Protein AF-A0A1B0CS65-F1 (afdb_monomer)

Secondary structure (DSSP, 8-state):
--HHHHHHHHHHHHHHHHHHTTGGG-----TTS--------SS-------SSPPPS----------

Mean predicted aligned error: 8.95 Å

Solvent-accessible surface area (backbone atoms only — not comparable to full-atom values): 4886 Å² total; per-residue (Å²): 130,53,76,67,61,48,50,53,51,52,53,52,50,52,53,51,48,30,71,76,66,50,49,91,76,62,80,84,83,65,87,97,54,95,78,88,84,87,83,85,69,96,69,90,87,86,83,91,84,70,92,67,79,73,73,95,81,70,96,78,84,76,86,74,88,126

Structure (mmCIF, N/CA/C/O backbone):
data_AF-A0A1B0CS65-F1
#
_entry.id   AF-A0A1B0CS65-F1
#
loop_
_atom_site.group_PDB
_atom_site.id
_atom_site.type_symbol
_atom_site.label_atom_id
_atom_site.label_alt_id
_atom_site.label_comp_id
_atom_site.label_asym_id
_atom_site.label_entity_id
_atom_site.label_seq_id
_atom_site.pdbx_PDB_ins_code
_atom_site.Cartn_x
_atom_site.Cartn_y
_atom_site.Cartn_z
_atom_site.occupancy
_atom_site.B_iso_or_equiv
_atom_site.auth_seq_id
_atom_site.auth_comp_id
_atom_site.auth_asym_id
_atom_site.auth_atom_id
_atom_site.pdbx_PDB_model_num
ATOM 1 N N . MET A 1 1 ? -7.638 9.450 10.597 1.00 71.50 1 MET A N 1
ATOM 2 C CA . MET A 1 1 ? -8.329 8.171 10.322 1.00 71.50 1 ME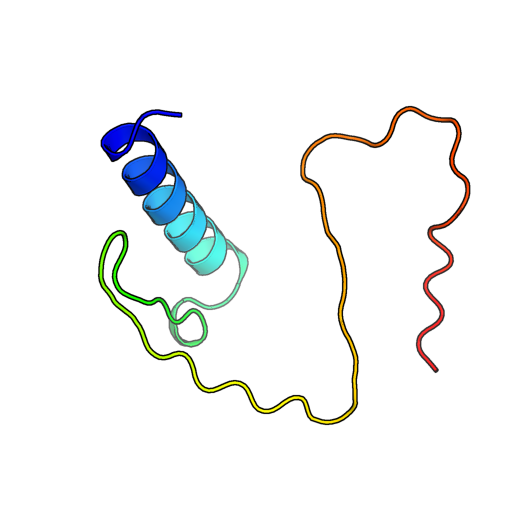T A CA 1
ATOM 3 C C . MET A 1 1 ? -8.135 7.240 11.504 1.00 71.50 1 MET A C 1
ATOM 5 O O . MET A 1 1 ? -7.036 7.229 12.056 1.00 71.50 1 MET A O 1
ATOM 9 N N . GLN A 1 2 ? -9.169 6.503 11.913 1.00 90.56 2 GLN A N 1
ATOM 10 C CA . GLN A 1 2 ? -9.050 5.470 12.951 1.00 90.56 2 GLN A CA 1
ATOM 11 C C . GLN A 1 2 ? -8.488 4.161 12.359 1.00 90.56 2 GLN A C 1
ATOM 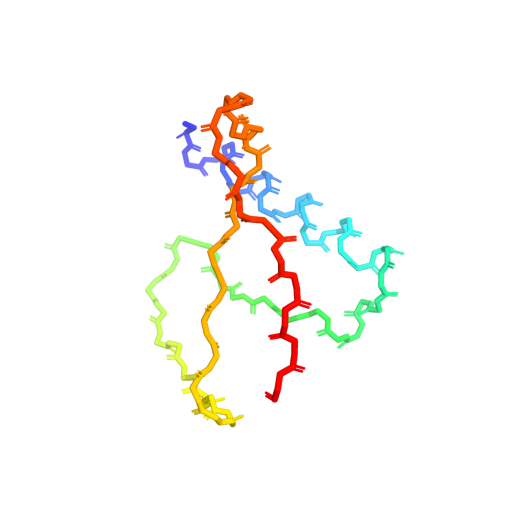13 O O . GLN A 1 2 ? -8.530 3.971 11.146 1.00 90.56 2 GLN A O 1
ATOM 18 N N . GLY A 1 3 ? -7.943 3.262 13.189 1.00 90.31 3 GLY A N 1
ATOM 19 C CA . GLY A 1 3 ? -7.228 2.064 12.711 1.00 90.31 3 GLY A CA 1
ATOM 20 C C . GLY A 1 3 ? -8.054 1.171 11.775 1.00 90.31 3 GLY A C 1
ATOM 21 O O . GLY A 1 3 ? -7.560 0.767 10.726 1.00 90.31 3 GLY A O 1
ATOM 22 N N . THR A 1 4 ? -9.323 0.931 12.112 1.00 92.88 4 THR A N 1
ATOM 23 C CA . THR A 1 4 ? -10.250 0.141 11.286 1.00 92.88 4 THR A CA 1
ATOM 24 C C . THR A 1 4 ? -10.581 0.843 9.969 1.00 92.88 4 THR A C 1
ATOM 26 O O . THR A 1 4 ? -10.460 0.244 8.908 1.00 92.88 4 THR A O 1
ATOM 29 N N . GLU A 1 5 ? -10.900 2.141 10.013 1.00 96.06 5 GLU A N 1
ATOM 30 C CA . GLU A 1 5 ? -11.197 2.935 8.810 1.00 96.06 5 GLU A CA 1
ATOM 31 C C . GLU A 1 5 ? -9.999 2.988 7.847 1.00 96.06 5 GLU A C 1
ATOM 33 O O . GLU A 1 5 ? -10.161 2.953 6.629 1.00 96.06 5 GLU A O 1
ATOM 38 N N . ALA A 1 6 ? -8.779 3.060 8.388 1.00 96.12 6 ALA A N 1
ATOM 39 C CA . ALA A 1 6 ? -7.550 3.028 7.602 1.00 96.12 6 ALA A CA 1
ATOM 40 C C . ALA A 1 6 ? -7.318 1.661 6.943 1.00 96.12 6 ALA A C 1
ATOM 42 O O . ALA A 1 6 ? -6.878 1.606 5.793 1.00 96.12 6 ALA A O 1
ATOM 43 N N . GLN A 1 7 ? -7.649 0.571 7.639 1.00 95.81 7 GLN A N 1
ATOM 44 C CA . GLN A 1 7 ? -7.571 -0.774 7.079 1.00 95.81 7 GLN A CA 1
ATOM 45 C C . GLN A 1 7 ? -8.579 -0.967 5.938 1.00 95.81 7 GLN A C 1
ATOM 47 O O . GLN A 1 7 ? -8.225 -1.507 4.889 1.00 95.81 7 GLN A O 1
ATOM 52 N N . ASP A 1 8 ? -9.808 -0.482 6.108 1.00 97.19 8 ASP A N 1
ATOM 53 C CA . ASP A 1 8 ? -10.840 -0.558 5.072 1.00 97.19 8 ASP A CA 1
ATOM 54 C C . ASP A 1 8 ? -10.455 0.257 3.830 1.00 97.19 8 ASP A C 1
ATOM 56 O O . ASP A 1 8 ? -10.588 -0.229 2.701 1.00 97.1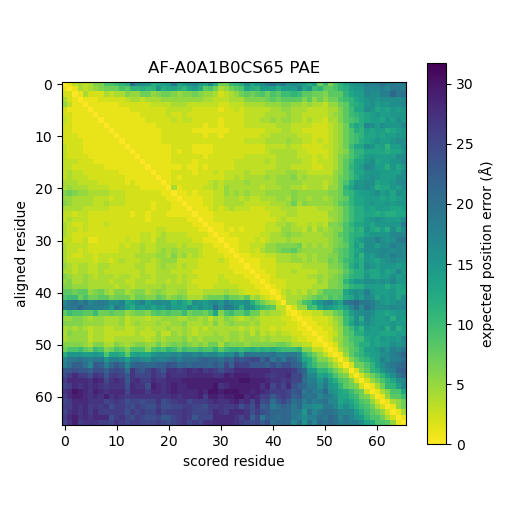9 8 ASP A O 1
ATOM 60 N N . LEU A 1 9 ? -9.897 1.460 4.022 1.00 96.25 9 LEU A N 1
ATOM 61 C CA . LEU A 1 9 ? -9.370 2.268 2.921 1.00 96.25 9 LEU A CA 1
ATOM 62 C C . LEU A 1 9 ? -8.236 1.544 2.184 1.00 96.25 9 LEU A C 1
ATOM 64 O O . LEU A 1 9 ? -8.248 1.493 0.954 1.00 96.25 9 LEU A O 1
ATOM 68 N N . TYR A 1 10 ? -7.281 0.965 2.919 1.00 96.50 10 TYR A N 1
ATOM 69 C CA . TYR A 1 10 ? -6.168 0.204 2.347 1.00 96.50 10 TYR A CA 1
ATOM 70 C C . TYR A 1 10 ? -6.664 -0.962 1.478 1.00 96.50 10 TYR A C 1
ATOM 72 O O . TYR A 1 10 ? -6.237 -1.113 0.331 1.00 96.50 10 TYR A O 1
ATOM 80 N N . ASN A 1 11 ? -7.627 -1.735 1.985 1.00 96.69 11 ASN A N 1
ATOM 81 C CA . ASN A 1 11 ? -8.213 -2.863 1.261 1.00 96.69 11 ASN A CA 1
ATOM 82 C C . ASN A 1 11 ? -8.955 -2.407 -0.007 1.00 96.69 11 ASN A C 1
ATOM 84 O O . ASN A 1 11 ? -8.770 -2.987 -1.079 1.00 96.69 11 ASN A O 1
ATOM 88 N N . SER A 1 12 ? -9.763 -1.344 0.092 1.00 97.31 12 SER A N 1
ATOM 89 C CA . SER A 1 12 ? -10.472 -0.759 -1.055 1.00 97.31 12 SER A CA 1
ATOM 90 C C . SER A 1 12 ? -9.502 -0.239 -2.121 1.00 97.31 12 SER A C 1
ATOM 92 O O . SER A 1 12 ? -9.704 -0.453 -3.319 1.00 97.31 12 SER A O 1
ATOM 94 N N . PHE A 1 13 ? -8.402 0.389 -1.702 1.00 96.25 13 PHE A N 1
ATOM 95 C CA . PHE A 1 13 ? -7.367 0.877 -2.607 1.00 96.25 13 PHE A CA 1
ATOM 96 C C . PHE A 1 13 ? -6.696 -0.264 -3.387 1.00 96.25 13 PHE A C 1
ATOM 98 O O . PHE A 1 13 ? -6.592 -0.190 -4.614 1.00 96.25 13 PHE A O 1
ATOM 105 N N . LEU A 1 14 ? -6.321 -1.359 -2.713 1.00 96.88 14 LEU A N 1
ATOM 106 C CA . LEU A 1 14 ? -5.760 -2.546 -3.371 1.00 96.88 14 LEU A CA 1
ATOM 107 C C . LEU A 1 14 ? -6.737 -3.171 -4.376 1.00 96.88 14 LEU A C 1
ATOM 109 O O . LEU A 1 14 ? -6.331 -3.542 -5.481 1.00 96.88 14 LEU A O 1
ATOM 113 N N . GLN A 1 15 ? -8.027 -3.247 -4.032 1.00 96.88 15 GLN A N 1
ATOM 114 C CA . GLN A 1 15 ? -9.060 -3.735 -4.950 1.00 96.88 15 GLN A CA 1
ATOM 115 C C . GLN A 1 15 ? -9.155 -2.868 -6.210 1.00 96.88 15 GLN A C 1
ATOM 117 O O . GLN A 1 15 ? -9.182 -3.398 -7.323 1.00 96.88 15 GLN A O 1
ATOM 122 N N . GLN A 1 16 ? -9.149 -1.542 -6.056 1.00 97.44 16 GLN A N 1
ATOM 123 C CA . GLN A 1 16 ? -9.172 -0.616 -7.190 1.00 97.44 16 GLN A CA 1
ATOM 124 C C . GLN A 1 16 ? -7.921 -0.745 -8.0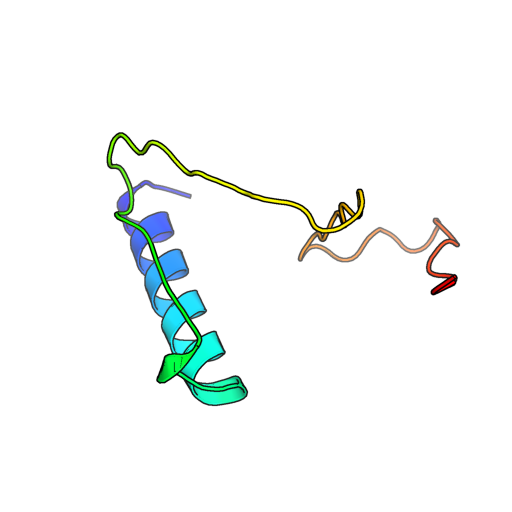71 1.00 97.44 16 GLN A C 1
ATOM 126 O O . GLN A 1 16 ? -8.041 -0.733 -9.297 1.00 97.44 16 GLN A O 1
ATOM 131 N N . LEU A 1 17 ? -6.732 -0.916 -7.481 1.00 96.81 17 LEU A N 1
ATOM 132 C CA . LEU A 1 17 ? -5.499 -1.172 -8.235 1.00 96.81 17 LEU A CA 1
ATOM 133 C C . LEU A 1 17 ? -5.577 -2.480 -9.031 1.00 96.81 17 LEU A C 1
ATOM 135 O O . LEU A 1 17 ? -5.203 -2.514 -10.205 1.00 96.81 17 LEU A O 1
ATOM 139 N N . GLY A 1 18 ? -6.107 -3.542 -8.418 1.00 96.50 18 GLY A N 1
ATOM 140 C CA . GLY A 1 18 ? -6.298 -4.832 -9.077 1.00 96.50 18 GLY A CA 1
ATOM 141 C C . GLY A 1 18 ? -7.249 -4.760 -10.275 1.00 96.50 18 GLY A C 1
ATOM 142 O O . GLY A 1 18 ? -6.999 -5.421 -11.281 1.00 96.50 18 GLY A O 1
ATOM 143 N N . GLN A 1 19 ? -8.292 -3.926 -10.189 1.00 96.88 19 GLN A N 1
ATOM 144 C CA . GLN A 1 19 ? -9.248 -3.687 -11.278 1.00 96.88 19 GLN A CA 1
ATOM 145 C C . GLN A 1 19 ? -8.675 -2.809 -12.399 1.00 96.88 19 GLN A C 1
ATOM 147 O O . GLN A 1 19 ? -8.936 -3.068 -13.570 1.00 96.88 19 GLN A O 1
ATOM 152 N N . LYS A 1 20 ? -7.917 -1.758 -12.053 1.00 97.12 20 LYS A N 1
ATOM 153 C CA . LYS A 1 20 ? -7.387 -0.783 -13.025 1.00 97.12 20 LYS A CA 1
ATOM 154 C C . LYS A 1 20 ? -6.107 -1.236 -13.724 1.00 97.12 20 LYS A C 1
ATOM 156 O O . LYS A 1 20 ? -5.757 -0.673 -14.757 1.00 97.12 20 LYS A O 1
ATOM 161 N N . TYR A 1 21 ? -5.401 -2.211 -13.160 1.00 95.25 21 TYR A N 1
ATOM 162 C CA . TYR A 1 21 ? -4.170 -2.747 -13.727 1.00 95.25 21 TYR A CA 1
ATOM 163 C C . TYR A 1 21 ? -4.268 -4.265 -13.917 1.00 95.25 21 TYR A C 1
ATOM 165 O O . TYR A 1 21 ? -4.976 -4.748 -14.796 1.00 95.25 21 TYR A O 1
ATOM 173 N N . ARG A 1 22 ? -3.520 -5.027 -13.119 1.00 94.19 22 ARG A N 1
ATOM 174 C CA . ARG A 1 22 ? -3.368 -6.474 -13.210 1.00 94.19 22 ARG A CA 1
ATOM 175 C C . ARG A 1 22 ? -3.273 -7.045 -11.808 1.00 94.19 22 ARG A C 1
ATOM 177 O O . ARG A 1 22 ? -2.229 -6.932 -11.167 1.00 94.19 22 ARG A O 1
ATOM 184 N N . ALA A 1 23 ? -4.353 -7.664 -11.343 1.00 94.31 23 ALA A N 1
ATOM 185 C CA . ALA A 1 23 ? -4.441 -8.201 -9.987 1.00 94.31 23 ALA A CA 1
ATOM 186 C C . ALA A 1 23 ? -3.300 -9.179 -9.641 1.00 94.31 23 ALA A C 1
ATOM 188 O O . ALA A 1 23 ? -2.822 -9.178 -8.513 1.00 94.31 23 ALA A O 1
ATOM 189 N N . ASP A 1 24 ? -2.787 -9.953 -10.608 1.00 96.00 24 ASP A N 1
ATOM 190 C CA . ASP A 1 24 ? -1.667 -10.882 -10.396 1.00 96.00 24 ASP A CA 1
ATOM 191 C C . ASP A 1 24 ? -0.350 -10.180 -10.019 1.00 96.00 24 ASP A C 1
ATOM 193 O O . ASP A 1 24 ? 0.507 -10.775 -9.354 1.00 96.00 24 ASP A O 1
ATOM 197 N N . ARG A 1 25 ? -0.203 -8.913 -10.419 1.00 95.06 25 ARG A N 1
ATOM 198 C CA . ARG A 1 25 ? 0.988 -8.082 -10.209 1.00 95.06 25 ARG A CA 1
ATOM 199 C C . ARG A 1 25 ? 0.893 -7.171 -8.987 1.00 95.06 25 ARG A C 1
ATOM 201 O O . ARG A 1 25 ? 1.915 -6.619 -8.595 1.00 95.06 25 ARG A O 1
ATOM 208 N N . ILE A 1 26 ? -0.282 -7.040 -8.375 1.00 96.00 26 ILE A N 1
ATOM 209 C CA . ILE A 1 26 ? -0.448 -6.303 -7.120 1.00 96.00 26 ILE A CA 1
ATOM 210 C C . ILE A 1 26 ? -0.153 -7.258 -5.966 1.00 96.00 26 ILE A C 1
ATOM 212 O O . ILE A 1 26 ? -0.811 -8.287 -5.822 1.00 96.00 26 ILE A O 1
ATOM 216 N N . LYS A 1 27 ? 0.869 -6.938 -5.173 1.00 95.31 27 LYS A N 1
ATOM 217 C CA . LYS A 1 27 ? 1.250 -7.678 -3.967 1.00 95.31 27 LYS A CA 1
ATOM 218 C C . LYS A 1 27 ? 1.108 -6.760 -2.764 1.00 95.31 27 LYS A C 1
ATOM 220 O O . LYS A 1 27 ? 1.414 -5.573 -2.862 1.00 95.31 27 LYS A O 1
ATOM 225 N N . ASP A 1 28 ? 0.651 -7.314 -1.655 1.00 96.31 28 ASP A N 1
ATOM 226 C CA . ASP A 1 28 ? 0.400 -6.602 -0.413 1.00 96.31 28 ASP A CA 1
ATOM 227 C C . ASP A 1 28 ? 1.180 -7.206 0.761 1.00 96.31 28 ASP A C 1
ATOM 229 O O . ASP A 1 28 ? 1.825 -8.253 0.659 1.00 96.31 28 ASP A O 1
ATOM 233 N N . GLY A 1 29 ? 1.166 -6.477 1.875 1.00 95.50 29 GLY A N 1
ATOM 234 C CA . GLY A 1 29 ? 1.678 -6.937 3.161 1.00 95.50 29 GLY A CA 1
ATOM 235 C C . GLY A 1 29 ? 0.535 -7.237 4.129 1.00 95.50 29 GLY A C 1
ATOM 236 O O . GLY A 1 29 ? -0.622 -7.366 3.741 1.00 95.50 29 GLY A O 1
ATOM 237 N N . LYS A 1 30 ? 0.844 -7.294 5.427 1.00 95.06 30 LYS A N 1
ATOM 238 C CA . LYS A 1 30 ? -0.166 -7.439 6.481 1.00 95.06 30 LYS A CA 1
ATOM 239 C C . LYS A 1 30 ? -0.369 -6.114 7.218 1.00 95.06 30 LYS A C 1
ATOM 241 O O . LYS A 1 30 ? 0.523 -5.650 7.925 1.00 95.06 30 LYS A O 1
ATOM 246 N N . PHE A 1 31 ? -1.556 -5.522 7.073 1.00 94.94 31 PHE A N 1
ATOM 247 C CA . PHE A 1 31 ? -1.912 -4.260 7.729 1.00 94.94 31 PHE A CA 1
ATOM 248 C C . PHE A 1 31 ? -1.821 -4.376 9.260 1.00 94.94 31 PHE A C 1
ATOM 250 O O . PHE A 1 31 ? -2.280 -5.359 9.843 1.00 94.94 31 PHE A O 1
ATOM 257 N N . GLY A 1 32 ? -1.215 -3.380 9.913 1.00 92.88 32 GLY A N 1
ATOM 258 C CA . GLY A 1 32 ? -1.070 -3.332 11.373 1.00 92.88 32 GLY A CA 1
ATOM 259 C C . GLY A 1 32 ? -0.126 -4.380 11.978 1.00 92.88 32 GLY A C 1
ATOM 260 O O . GLY A 1 32 ? -0.079 -4.514 13.199 1.00 92.88 32 GLY A O 1
ATOM 261 N N . ALA A 1 33 ? 0.619 -5.131 11.161 1.00 94.81 33 ALA A N 1
ATOM 262 C CA . ALA A 1 33 ? 1.599 -6.101 11.636 1.00 94.81 33 ALA A CA 1
ATOM 263 C C . ALA A 1 33 ? 3.025 -5.540 11.599 1.00 94.81 33 ALA A C 1
ATOM 265 O O . ALA A 1 33 ? 3.357 -4.681 10.784 1.00 94.81 33 ALA A O 1
ATOM 266 N N . TYR A 1 34 ? 3.892 -6.081 12.456 1.00 94.69 34 TYR A N 1
ATOM 267 C CA . TYR A 1 34 ? 5.328 -5.842 12.356 1.00 94.69 34 TYR A CA 1
ATOM 268 C C . TYR A 1 34 ? 5.868 -6.513 11.088 1.00 94.69 34 TYR A C 1
ATOM 270 O O . TYR A 1 34 ? 5.712 -7.724 10.915 1.00 94.69 34 TYR A O 1
ATOM 278 N N . MET A 1 35 ? 6.473 -5.729 10.193 1.00 96.12 35 MET A N 1
ATOM 279 C CA . MET A 1 35 ? 6.951 -6.199 8.893 1.00 96.12 35 MET A CA 1
ATOM 280 C C . MET A 1 35 ? 8.397 -5.785 8.643 1.00 96.12 35 MET A C 1
ATOM 282 O O . MET A 1 35 ? 8.785 -4.651 8.915 1.00 96.12 35 MET A O 1
ATOM 286 N N . GLN A 1 36 ? 9.166 -6.699 8.051 1.00 96.12 36 GLN A N 1
ATOM 287 C CA . GLN A 1 36 ? 10.473 -6.410 7.473 1.00 96.12 36 GLN A CA 1
ATOM 288 C C . GLN A 1 36 ? 10.346 -6.415 5.947 1.00 96.12 36 GLN A C 1
ATOM 290 O O . GLN A 1 36 ? 10.171 -7.469 5.335 1.00 96.12 36 GLN A O 1
ATOM 295 N N . VAL A 1 37 ? 10.416 -5.232 5.336 1.00 93.25 37 VAL A N 1
ATOM 296 C CA . VAL A 1 37 ? 10.271 -5.061 3.885 1.00 93.25 37 VAL A CA 1
ATOM 297 C C . VAL A 1 37 ? 11.654 -4.962 3.253 1.00 93.25 37 VAL A C 1
ATOM 299 O O . VAL A 1 37 ? 12.443 -4.090 3.607 1.00 93.25 37 VAL A O 1
ATOM 302 N N . HIS A 1 38 ? 11.945 -5.865 2.319 1.00 94.12 38 HIS A N 1
ATOM 303 C CA . HIS A 1 38 ? 13.180 -5.843 1.541 1.00 94.12 38 HIS A CA 1
ATOM 304 C C . HIS A 1 38 ? 12.900 -5.169 0.198 1.00 94.12 38 HIS A C 1
ATOM 306 O O . HIS A 1 38 ? 12.042 -5.631 -0.551 1.00 94.12 38 HIS A O 1
ATOM 312 N N . ILE A 1 39 ? 13.607 -4.075 -0.089 1.00 91.12 39 ILE A N 1
ATOM 313 C CA . ILE A 1 39 ? 13.438 -3.279 -1.308 1.00 91.12 39 ILE A CA 1
ATOM 314 C C . ILE A 1 39 ? 14.793 -3.195 -2.008 1.00 91.12 39 ILE A C 1
ATOM 316 O O . ILE A 1 39 ? 15.769 -2.741 -1.413 1.00 91.12 39 ILE A O 1
ATOM 320 N N . GLN A 1 40 ? 14.843 -3.630 -3.265 1.00 91.81 40 GLN A N 1
ATOM 321 C CA . GLN A 1 40 ? 15.980 -3.418 -4.154 1.00 91.81 40 GLN A CA 1
ATOM 322 C C . GLN A 1 40 ? 15.576 -2.365 -5.186 1.00 91.81 40 GLN A C 1
ATOM 324 O O . GLN A 1 40 ? 14.677 -2.599 -5.989 1.00 91.81 40 GLN A O 1
ATOM 329 N N . ASN A 1 41 ? 16.223 -1.202 -5.138 1.00 87.88 41 ASN A N 1
ATOM 330 C CA . ASN A 1 41 ? 16.023 -0.146 -6.122 1.00 87.88 41 ASN A CA 1
ATOM 331 C C . ASN A 1 41 ? 17.045 -0.335 -7.247 1.00 87.88 41 ASN A C 1
ATOM 333 O O . ASN A 1 41 ? 18.244 -0.184 -7.017 1.00 87.88 41 ASN A O 1
ATOM 337 N N . ASP A 1 42 ? 16.585 -0.656 -8.455 1.00 85.38 42 ASP A N 1
ATOM 338 C CA . ASP A 1 42 ? 17.449 -0.726 -9.638 1.00 85.38 42 ASP A CA 1
ATOM 339 C C . ASP A 1 42 ? 17.675 0.698 -10.188 1.00 85.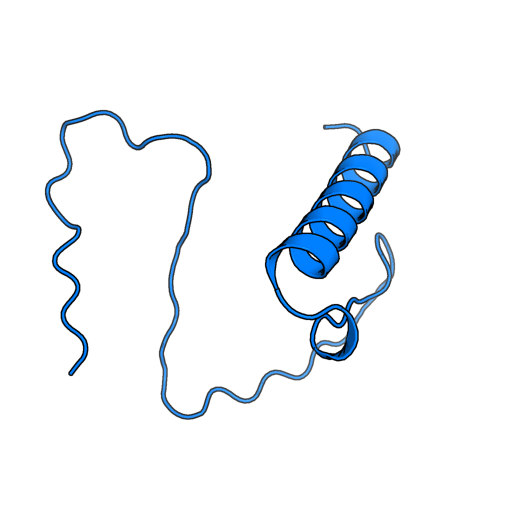38 42 ASP A C 1
ATOM 341 O O . ASP A 1 42 ? 16.971 1.171 -11.078 1.00 85.38 42 ASP A O 1
ATOM 345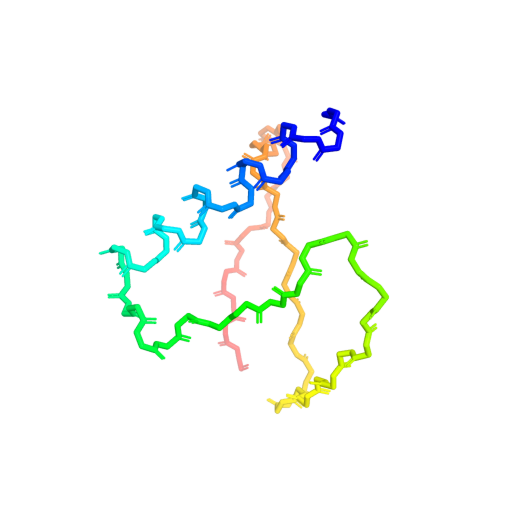 N N . GLY A 1 43 ? 18.624 1.414 -9.571 1.00 81.06 43 GLY A N 1
ATOM 346 C CA . GLY A 1 43 ? 18.889 2.849 -9.742 1.00 81.06 43 GLY A CA 1
ATOM 347 C C . GLY A 1 43 ? 19.050 3.535 -8.375 1.00 81.06 43 GLY A C 1
ATOM 348 O O . GLY A 1 43 ? 19.379 2.884 -7.385 1.00 81.06 43 GLY A O 1
ATOM 349 N N . PRO A 1 44 ? 18.813 4.851 -8.285 1.00 75.12 44 PRO A N 1
ATOM 350 C CA . PRO A 1 44 ? 18.020 5.356 -7.161 1.00 75.12 44 PRO A CA 1
ATOM 351 C C . PRO A 1 44 ? 16.944 6.330 -7.658 1.00 75.12 44 PRO A C 1
ATOM 353 O O . PRO A 1 44 ? 17.228 7.490 -7.946 1.00 75.12 44 PRO A O 1
ATOM 356 N N . VAL A 1 45 ? 15.700 5.855 -7.751 1.00 84.75 45 VAL A N 1
ATOM 357 C CA . VAL A 1 45 ? 14.543 6.681 -8.126 1.00 84.75 45 VAL A CA 1
ATOM 358 C C . VAL A 1 45 ? 13.505 6.599 -7.013 1.00 84.75 45 VAL A C 1
ATOM 360 O O . VAL A 1 45 ? 12.954 5.533 -6.751 1.00 84.75 45 VAL A O 1
ATOM 363 N N . THR A 1 46 ? 13.234 7.736 -6.377 1.00 88.06 46 THR A N 1
ATOM 364 C CA . THR A 1 46 ? 12.192 7.897 -5.356 1.00 88.06 46 THR A CA 1
ATOM 365 C C . THR A 1 46 ? 11.254 9.005 -5.812 1.00 88.06 46 THR A C 1
ATOM 367 O O . THR A 1 46 ? 11.714 10.087 -6.170 1.00 88.06 46 THR A O 1
ATOM 370 N N . LEU A 1 47 ? 9.949 8.735 -5.818 1.00 88.25 47 LEU A N 1
ATOM 371 C CA . LEU A 1 47 ? 8.911 9.688 -6.215 1.00 88.25 47 LEU A CA 1
ATOM 372 C C . LEU A 1 47 ? 7.984 9.943 -5.028 1.00 88.25 47 LEU A C 1
ATOM 374 O O . LEU A 1 47 ? 7.457 8.998 -4.441 1.00 88.25 47 LEU A O 1
ATOM 378 N N . GLU A 1 48 ? 7.763 11.212 -4.706 1.00 88.81 48 GLU A N 1
ATOM 379 C CA . GLU A 1 48 ? 6.804 11.631 -3.686 1.00 88.81 48 GLU A CA 1
ATOM 380 C C . GLU A 1 48 ? 5.476 11.997 -4.355 1.00 88.81 48 GLU A C 1
ATOM 382 O O . GLU A 1 48 ? 5.438 12.803 -5.286 1.00 88.81 48 GLU A O 1
ATOM 387 N N . LEU A 1 49 ? 4.384 11.385 -3.894 1.00 86.56 49 LEU A N 1
ATOM 388 C CA . LEU A 1 49 ? 3.035 11.608 -4.406 1.00 86.56 49 LEU A CA 1
ATOM 389 C C . LEU A 1 49 ? 2.105 11.940 -3.243 1.00 86.56 49 LEU A C 1
ATOM 391 O O . LEU A 1 49 ? 2.103 11.236 -2.235 1.00 86.56 49 LEU A O 1
ATOM 395 N N . ASP A 1 50 ? 1.287 12.972 -3.422 1.00 88.56 50 ASP A N 1
ATOM 396 C CA . ASP A 1 50 ? 0.226 13.352 -2.494 1.00 88.56 50 ASP A CA 1
ATOM 397 C C . ASP A 1 50 ? -1.115 13.336 -3.238 1.00 88.56 50 ASP A C 1
ATOM 399 O O . ASP A 1 50 ? -1.206 13.755 -4.396 1.00 88.56 50 ASP A O 1
ATOM 403 N N . SER A 1 51 ? -2.148 12.796 -2.591 1.00 87.12 51 SER A N 1
ATOM 404 C CA . SER A 1 51 ? -3.515 12.809 -3.115 1.00 87.12 51 SER A CA 1
ATOM 405 C C . SER A 1 51 ? -4.170 14.183 -3.009 1.00 87.12 51 SER A C 1
ATOM 407 O O . SER A 1 51 ? -5.093 14.477 -3.773 1.00 87.12 51 SER A O 1
ATOM 409 N N . GLU A 1 52 ? -3.725 15.012 -2.062 1.00 85.12 52 GLU A N 1
ATOM 410 C CA . GLU A 1 52 ? -4.195 16.383 -1.965 1.00 85.12 52 GLU A CA 1
ATOM 411 C C . GLU A 1 52 ? -3.584 17.211 -3.104 1.00 85.12 52 GLU A C 1
ATOM 413 O O . GLU A 1 52 ? -2.370 17.181 -3.329 1.00 85.12 52 GLU A O 1
ATOM 418 N N . PRO A 1 53 ? -4.400 17.964 -3.860 1.00 67.31 53 PRO A N 1
ATOM 419 C CA . PRO A 1 53 ? -3.864 18.848 -4.875 1.00 67.31 53 PRO A CA 1
ATOM 420 C C . PRO A 1 53 ? -2.988 19.904 -4.197 1.00 67.31 53 PRO A C 1
ATOM 422 O O . PRO A 1 53 ? -3.463 20.665 -3.348 1.00 67.31 53 PRO A O 1
ATOM 425 N N . LYS A 1 54 ? -1.714 19.982 -4.603 1.00 62.94 54 LYS A N 1
ATOM 426 C CA . LYS A 1 54 ? -0.844 21.102 -4.231 1.00 62.94 54 LYS A CA 1
ATOM 427 C C . LYS A 1 54 ? -1.568 22.398 -4.599 1.00 62.94 54 LYS A C 1
ATOM 429 O O . LYS A 1 54 ? -2.043 22.549 -5.728 1.00 62.94 54 LYS A O 1
ATOM 434 N N . ARG A 1 55 ? -1.694 23.323 -3.639 1.00 60.12 55 ARG A N 1
ATOM 435 C CA . ARG A 1 55 ? -2.206 24.675 -3.914 1.00 60.12 55 ARG A CA 1
ATOM 436 C C . ARG A 1 55 ? -1.414 25.253 -5.089 1.00 60.12 55 ARG A C 1
ATOM 438 O O . ARG A 1 55 ? -0.215 25.023 -5.192 1.00 60.12 55 ARG A O 1
ATOM 445 N N . SER A 1 56 ? -2.111 25.943 -5.980 1.00 55.06 56 SER A N 1
ATOM 446 C CA . SER A 1 56 ? -1.753 26.259 -7.370 1.00 55.06 56 SER A CA 1
ATOM 447 C C . SER A 1 56 ? -0.487 27.098 -7.632 1.00 55.06 56 SER A C 1
ATOM 449 O O . SER A 1 56 ? -0.366 27.647 -8.722 1.00 55.06 56 SER A O 1
ATOM 451 N N . ASP A 1 57 ? 0.477 27.172 -6.717 1.00 56.34 57 ASP A N 1
ATOM 452 C CA . ASP A 1 57 ? 1.617 28.093 -6.808 1.00 56.34 57 ASP A CA 1
ATOM 453 C C . ASP A 1 57 ? 2.992 27.408 -6.777 1.00 56.34 57 ASP A C 1
ATOM 455 O O . ASP A 1 57 ? 3.992 28.045 -6.462 1.00 56.34 57 ASP A O 1
ATOM 459 N N . GLU A 1 58 ? 3.084 26.129 -7.148 1.00 52.38 58 GLU A N 1
ATOM 460 C CA . GLU A 1 58 ? 4.381 25.461 -7.302 1.00 52.38 58 GLU A CA 1
ATOM 461 C C . GLU A 1 58 ? 4.484 24.800 -8.676 1.00 52.38 58 GLU A C 1
ATOM 463 O O . GLU A 1 58 ? 4.002 23.694 -8.933 1.00 52.38 58 GLU A O 1
ATOM 468 N N . LYS A 1 59 ? 5.079 25.550 -9.609 1.00 56.06 59 LYS A N 1
ATOM 469 C CA . LYS A 1 59 ? 5.494 25.032 -10.906 1.00 56.06 59 LYS A CA 1
ATOM 470 C C . LYS A 1 59 ? 6.679 24.108 -10.688 1.00 56.06 59 LYS A C 1
ATOM 472 O O . LYS A 1 59 ? 7.786 24.605 -10.669 1.00 56.06 59 LYS A O 1
ATOM 477 N N . ASP A 1 60 ? 6.435 22.810 -10.560 1.00 52.53 60 ASP A N 1
ATOM 478 C CA . ASP A 1 60 ? 7.391 21.781 -10.974 1.00 52.53 60 ASP A CA 1
ATOM 479 C C . ASP A 1 60 ? 6.693 20.421 -11.105 1.00 52.53 60 ASP A C 1
ATOM 481 O O . ASP A 1 60 ? 6.612 19.604 -10.193 1.00 52.53 60 ASP A O 1
ATOM 485 N N . CYS A 1 61 ? 6.174 20.178 -12.305 1.00 46.00 61 CYS A N 1
ATOM 486 C CA . CYS A 1 61 ? 6.031 18.831 -12.847 1.00 46.00 61 CYS A CA 1
ATOM 487 C C . CYS A 1 61 ? 6.631 18.847 -14.252 1.00 46.00 61 CYS A C 1
ATOM 489 O O . CYS A 1 61 ? 5.942 18.700 -15.260 1.00 46.00 61 CYS A O 1
ATOM 491 N N . VAL A 1 62 ? 7.939 19.101 -14.323 1.00 42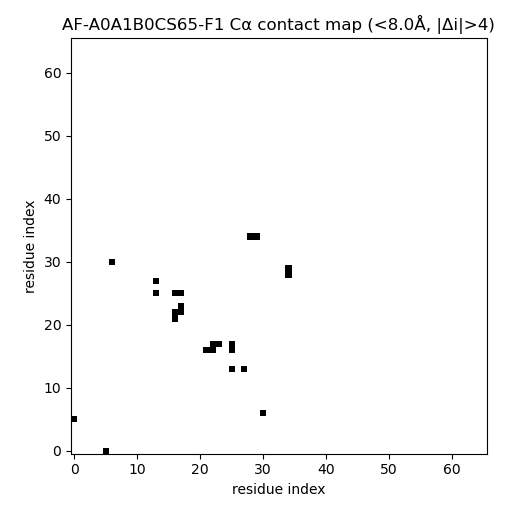.09 62 VAL A N 1
ATOM 492 C CA . VAL A 1 62 ? 8.716 18.742 -15.507 1.00 42.09 62 VAL A CA 1
ATOM 493 C C . VAL A 1 62 ? 9.086 17.272 -15.333 1.00 42.09 62 VAL A C 1
ATOM 495 O O . VAL A 1 62 ? 9.987 16.928 -14.574 1.00 42.09 62 VAL A O 1
ATOM 498 N N . PHE A 1 63 ? 8.337 16.389 -15.995 1.00 52.44 63 PHE A N 1
ATOM 499 C CA . PHE A 1 63 ? 8.732 14.994 -16.170 1.00 52.44 63 PHE A CA 1
ATOM 500 C C . PHE A 1 63 ? 9.983 14.961 -17.055 1.00 52.44 63 PHE A C 1
ATOM 502 O O . PHE A 1 63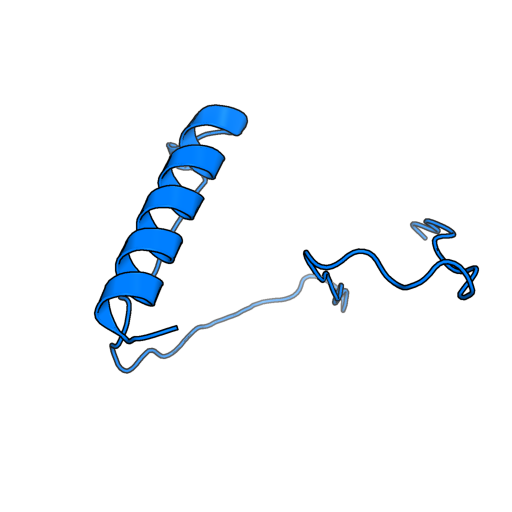 ? 9.877 14.944 -18.278 1.00 52.44 63 PHE A O 1
ATOM 509 N N . ASN A 1 64 ? 11.163 14.951 -16.438 1.00 34.16 64 ASN A N 1
ATOM 510 C CA . ASN A 1 64 ? 12.395 14.565 -17.115 1.00 34.16 64 ASN A CA 1
ATOM 511 C C . ASN A 1 64 ? 12.755 13.150 -16.672 1.00 34.16 64 ASN A C 1
ATOM 513 O O . ASN A 1 64 ? 13.332 12.939 -15.609 1.00 34.16 64 ASN A O 1
ATOM 517 N N . ILE A 1 65 ? 12.380 12.186 -17.509 1.00 38.75 65 ILE A N 1
ATOM 518 C CA . ILE A 1 65 ? 13.021 10.875 -17.531 1.00 38.75 65 ILE A CA 1
ATOM 519 C C . ILE A 1 65 ? 14.352 11.090 -18.264 1.00 38.75 65 ILE A C 1
ATOM 521 O O . ILE A 1 65 ? 14.344 11.383 -19.462 1.00 38.75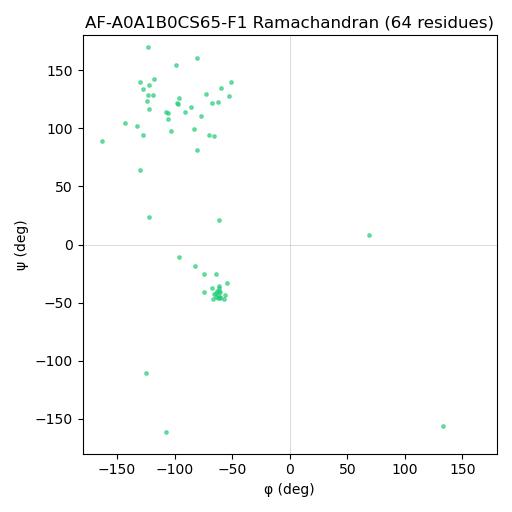 65 ILE A O 1
ATOM 525 N N . LEU A 1 66 ? 15.466 11.003 -17.536 1.00 38.06 66 LEU A N 1
ATOM 526 C CA . LEU A 1 66 ? 16.805 10.767 -18.082 1.00 38.06 66 LEU A CA 1
ATOM 527 C C . LEU A 1 66 ? 17.265 9.383 -17.632 1.00 38.06 66 LEU A C 1
ATOM 529 O O . LEU A 1 66 ? 17.036 9.064 -16.443 1.00 38.06 66 LEU A O 1
#

Sequence (66 aa):
MQGTEAQDLYNSFLQQLGQKYRADRIKDGKFGAYMQVHIQNDGPVTLELDSEPKRSDEKDCVFNIL

InterPro domains:
  IPR003732 D-aminoacyl-tRNA deacylase DTD [PF02580] (1-50)
  IPR003732 D-aminoacyl-tRNA deacylase DTD [PTHR10472] (1-60)
  IPR023509 D-aminoacyl-tRNA deacylase-like superfamily [G3DSA:3.50.80.10] (1-57)
  IPR023509 D-aminoacyl-tRNA deacylase-like superfamily [SSF69500] (2-51)

Organism: Lutzomyia longipalpis (NCBI:txid7200)

Radius of gyration: 15.95 Å; Cα contacts (8 Å, |Δi|>4): 12; chains: 1; bounding box: 30×39×31 Å

pLDDT: mean 83.72, std 18.21, range [34.16, 97.44]

Foldseek 3Di:
DDLVVVVVVVVVVLVVCCVVDPNVPRDDDDRPDDDDDDDDDPPDDDDDDDPDDDDPPDPDPPPDDD